Protein AF-A0A0S4W392-F1 (afdb_monomer_lite)

Sequence (112 aa):
MSLYFNLAHGTKLLSLSANYPWPYDIDVCFDPVPHPIVFSEGIGHGSAGCAVSAEEALESKWNEHFEATRAHWLIPYIERLAQGIPLPKDELIMRFEEMHGKSPTSYESRLS

pLDDT: mean 93.44, std 6.62, range [56.34, 98.12]

Foldseek 3Di:
DFKKWFLFKFFFQDPVPVGPTKIWTWIATQDPDQFGIKIWIGDDPPIDMDGHGLVVCPDPVNVVNCVRRVVVVCNVQSVCVVVVHGHPVVVSQVVSCVVPVDGTDMDDDPND

Organism: Ralstonia solanacearum (NCBI:txid305)

Structure (mmCIF, N/CA/C/O backbone):
data_AF-A0A0S4W392-F1
#
_entry.id   AF-A0A0S4W392-F1
#
loop_
_atom_site.group_PDB
_atom_site.id
_atom_site.type_symbol
_atom_site.label_atom_id
_atom_site.label_alt_id
_atom_site.label_comp_id
_atom_site.label_asym_id
_atom_site.label_entity_id
_atom_site.label_seq_id
_atom_site.pdbx_PDB_ins_code
_atom_site.Cartn_x
_atom_site.Cartn_y
_atom_site.Cartn_z
_atom_site.occupancy
_atom_site.B_iso_or_equiv
_atom_site.auth_seq_id
_atom_site.auth_comp_id
_atom_site.auth_asym_id
_atom_site.auth_atom_id
_atom_site.pdbx_PDB_model_num
ATOM 1 N N . MET A 1 1 ? 1.708 -11.645 15.892 1.00 78.62 1 MET A N 1
ATOM 2 C CA . MET A 1 1 ? 2.382 -11.245 14.641 1.00 78.62 1 MET A CA 1
ATOM 3 C C . MET A 1 1 ? 1.295 -10.744 13.729 1.00 78.62 1 MET A C 1
ATOM 5 O O . MET A 1 1 ? 0.209 -11.308 13.763 1.00 78.62 1 MET A O 1
ATOM 9 N N . SER A 1 2 ? 1.558 -9.658 13.023 1.00 89.38 2 SER A N 1
ATOM 10 C CA . SER A 1 2 ? 0.532 -8.945 12.263 1.00 89.38 2 SER A CA 1
ATOM 11 C C . SER A 1 2 ? 0.498 -9.498 10.845 1.00 89.38 2 SER A C 1
ATOM 13 O O . SER A 1 2 ? 1.555 -9.805 10.285 1.00 89.38 2 SER A O 1
ATOM 15 N N . LEU A 1 3 ? -0.701 -9.698 10.297 1.00 95.25 3 LEU A N 1
ATOM 16 C CA . LEU A 1 3 ? -0.885 -10.315 8.984 1.00 95.25 3 LEU A CA 1
ATOM 17 C C . LEU A 1 3 ? -1.003 -9.224 7.917 1.00 95.25 3 LEU A C 1
ATOM 19 O O . LEU A 1 3 ? -1.936 -8.419 7.953 1.00 95.25 3 LEU A O 1
ATOM 23 N N . TYR A 1 4 ? -0.066 -9.215 6.974 1.00 96.88 4 TYR A N 1
ATOM 24 C CA . TYR A 1 4 ? -0.047 -8.288 5.846 1.00 96.88 4 TYR A CA 1
ATOM 25 C C . TYR A 1 4 ? -0.539 -8.994 4.589 1.00 96.88 4 TYR A C 1
ATOM 27 O O . TYR A 1 4 ? -0.236 -10.168 4.371 1.00 96.88 4 TYR A O 1
ATOM 35 N N . PHE A 1 5 ? -1.309 -8.279 3.776 1.00 97.69 5 PHE A N 1
ATOM 36 C CA . PHE A 1 5 ? -1.846 -8.737 2.501 1.00 97.69 5 PHE A CA 1
ATOM 37 C C . PHE A 1 5 ? -1.241 -7.899 1.384 1.00 97.69 5 PHE A C 1
ATOM 39 O O . PHE A 1 5 ? -1.361 -6.678 1.422 1.00 97.69 5 PHE A O 1
ATOM 46 N N . ASN A 1 6 ? -0.645 -8.541 0.385 1.00 97.38 6 ASN A N 1
ATOM 47 C CA . ASN A 1 6 ? -0.150 -7.855 -0.803 1.00 97.38 6 ASN A CA 1
ATOM 48 C C . ASN A 1 6 ? -1.345 -7.401 -1.643 1.00 97.38 6 ASN A C 1
ATOM 50 O O . ASN A 1 6 ? -2.011 -8.224 -2.273 1.00 97.38 6 ASN A O 1
ATOM 54 N N . LEU A 1 7 ? -1.654 -6.105 -1.601 1.00 97.69 7 LEU A N 1
ATOM 55 C CA . LEU A 1 7 ? -2.790 -5.521 -2.318 1.00 97.69 7 LEU A CA 1
ATOM 56 C C . LEU A 1 7 ? -2.370 -4.779 -3.580 1.00 97.69 7 LEU A C 1
ATOM 58 O O . LEU A 1 7 ? -3.226 -4.301 -4.325 1.00 97.69 7 LEU A O 1
ATOM 62 N N . ALA A 1 8 ? -1.072 -4.689 -3.846 1.00 96.69 8 ALA A N 1
ATOM 63 C CA . ALA A 1 8 ? -0.598 -4.222 -5.125 1.00 96.69 8 ALA A CA 1
ATOM 64 C C . ALA A 1 8 ? 0.782 -4.777 -5.442 1.00 96.69 8 ALA A C 1
ATOM 66 O O . ALA A 1 8 ? 1.679 -4.725 -4.609 1.00 96.69 8 ALA A O 1
ATOM 67 N N . HIS A 1 9 ? 0.937 -5.222 -6.684 1.00 95.88 9 HIS A N 1
ATOM 68 C CA . HIS A 1 9 ? 2.199 -5.662 -7.249 1.00 95.88 9 HIS A CA 1
ATOM 69 C C . HIS A 1 9 ? 2.347 -5.063 -8.644 1.00 95.88 9 HIS A C 1
ATOM 71 O O . HIS A 1 9 ? 1.407 -5.079 -9.447 1.00 95.88 9 HIS A O 1
ATOM 77 N N . GLY A 1 10 ? 3.535 -4.567 -8.958 1.00 94.38 10 GLY A N 1
ATOM 78 C CA . GLY A 1 10 ? 3.848 -4.036 -10.274 1.00 94.38 10 GLY A CA 1
ATOM 79 C C . GLY A 1 10 ? 5.340 -3.958 -10.518 1.00 94.38 10 GLY A C 1
ATOM 80 O O . GLY A 1 10 ? 6.150 -4.284 -9.659 1.00 94.38 10 GLY A O 1
ATOM 81 N N . THR A 1 11 ? 5.710 -3.534 -11.720 1.00 94.19 11 THR A N 1
ATOM 82 C CA . THR A 1 11 ? 7.116 -3.401 -12.100 1.00 94.19 11 THR A CA 1
ATOM 83 C C . THR A 1 11 ? 7.356 -2.089 -12.818 1.00 94.19 11 THR A C 1
ATOM 85 O O . THR A 1 11 ? 6.582 -1.724 -13.708 1.00 94.19 11 THR A O 1
ATOM 88 N N . LYS A 1 12 ? 8.479 -1.437 -12.519 1.00 93.19 12 LYS A N 1
ATOM 89 C CA . LYS A 1 12 ? 8.982 -0.281 -13.263 1.00 93.19 12 LYS A CA 1
ATOM 90 C C . LYS A 1 12 ? 10.269 -0.654 -13.991 1.00 93.19 12 LYS A C 1
ATOM 92 O O . LYS A 1 12 ? 11.149 -1.297 -13.429 1.00 93.19 12 LYS A O 1
ATOM 97 N N . LEU A 1 13 ? 10.391 -0.251 -15.254 1.00 91.12 13 LEU A N 1
ATOM 98 C CA . LEU A 1 13 ? 11.600 -0.507 -16.036 1.00 91.12 13 LEU A CA 1
ATOM 99 C C . LEU A 1 13 ? 12.720 0.442 -15.596 1.00 91.12 13 LEU A C 1
ATOM 101 O O . LEU A 1 13 ? 12.569 1.663 -15.665 1.00 91.12 13 LEU A O 1
ATOM 105 N N . LEU A 1 14 ? 13.862 -0.114 -15.193 1.00 86.06 14 LEU A N 1
ATOM 106 C CA . LEU A 1 14 ? 15.046 0.671 -14.853 1.00 86.06 14 LEU A CA 1
ATOM 107 C C . LEU A 1 14 ? 15.864 0.962 -16.109 1.00 86.06 14 LEU A C 1
ATOM 109 O O . LEU A 1 14 ? 16.568 0.093 -16.630 1.00 86.06 14 LEU A O 1
ATOM 113 N N . SER A 1 15 ? 15.813 2.208 -16.575 1.00 82.94 15 SER A N 1
ATOM 114 C CA . SER A 1 15 ? 16.526 2.664 -17.777 1.00 82.94 15 SER A CA 1
ATOM 115 C C . SER A 1 15 ? 18.040 2.425 -17.706 1.00 82.94 15 SER A C 1
ATOM 117 O O . SER A 1 15 ? 18.660 2.071 -18.706 1.00 82.94 15 SER A O 1
ATOM 119 N N . LEU A 1 16 ? 18.630 2.543 -16.513 1.00 84.25 16 LEU A N 1
ATOM 120 C CA . LEU A 1 16 ? 20.063 2.330 -16.274 1.00 84.25 16 LEU A CA 1
ATOM 121 C C . LEU A 1 16 ? 20.461 0.851 -16.138 1.00 84.25 16 LEU A C 1
ATOM 123 O O . LEU A 1 16 ? 21.647 0.547 -16.072 1.00 84.25 16 LEU A O 1
ATOM 127 N N . SER A 1 17 ? 19.492 -0.068 -16.107 1.00 83.56 17 SER A N 1
ATOM 128 C CA . SER A 1 17 ? 19.719 -1.515 -15.975 1.00 83.56 17 SER A C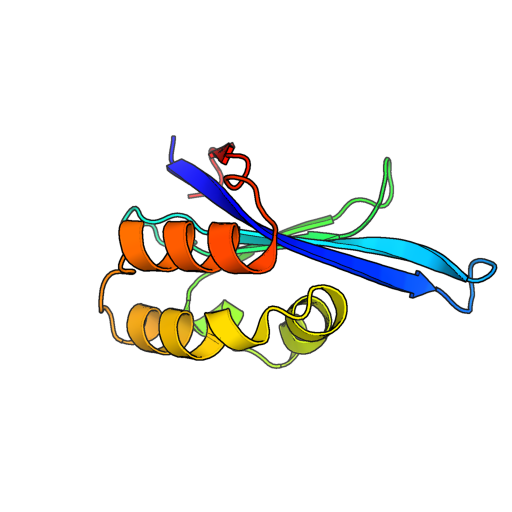A 1
ATOM 129 C C . SER A 1 17 ? 19.091 -2.279 -17.138 1.00 83.56 17 SER A C 1
ATOM 131 O O . SER A 1 17 ? 18.357 -3.238 -16.933 1.00 83.56 17 SER A O 1
ATOM 133 N N . ALA A 1 18 ? 19.337 -1.823 -18.371 1.00 87.62 18 ALA A N 1
ATOM 134 C CA . ALA A 1 18 ? 18.814 -2.442 -19.594 1.00 87.62 18 ALA A CA 1
ATOM 135 C C . ALA A 1 18 ? 17.284 -2.661 -19.579 1.00 87.62 18 ALA A C 1
ATOM 137 O O . ALA A 1 18 ? 16.790 -3.654 -20.108 1.00 87.62 18 ALA A O 1
ATOM 138 N N . ASN A 1 19 ? 16.534 -1.729 -18.975 1.00 87.69 19 ASN A N 1
ATOM 139 C CA . ASN A 1 19 ? 15.085 -1.826 -18.773 1.00 87.69 19 ASN A CA 1
ATOM 140 C C . ASN A 1 19 ? 14.662 -3.054 -17.955 1.00 87.69 19 ASN A C 1
ATOM 142 O O . ASN A 1 19 ? 13.616 -3.642 -18.215 1.00 87.69 19 ASN A O 1
ATOM 146 N N . TYR A 1 20 ? 15.461 -3.453 -16.966 1.00 88.56 20 TYR A N 1
ATOM 147 C CA . TYR A 1 20 ? 15.071 -4.520 -16.054 1.00 88.56 20 TYR A CA 1
ATOM 148 C C . TYR A 1 20 ? 13.748 -4.166 -15.339 1.00 88.56 20 TYR A C 1
ATOM 150 O O . TYR A 1 20 ? 13.632 -3.040 -14.843 1.00 88.56 20 TYR A O 1
ATOM 158 N N . PRO A 1 21 ? 12.756 -5.079 -15.283 1.00 92.38 21 PRO A N 1
ATOM 159 C CA . PRO A 1 21 ? 11.484 -4.844 -14.605 1.00 92.38 21 PRO A CA 1
ATOM 160 C C . PRO A 1 21 ? 11.667 -4.960 -13.088 1.00 92.38 21 PRO A C 1
ATOM 162 O O . PRO A 1 21 ? 11.586 -6.044 -12.515 1.00 92.38 21 PRO A O 1
ATOM 165 N N . TRP A 1 22 ? 11.944 -3.835 -12.437 1.00 93.69 22 TRP A N 1
ATOM 166 C CA . TRP A 1 22 ? 12.127 -3.768 -10.992 1.00 93.69 22 TRP A CA 1
ATOM 167 C C . TRP A 1 22 ? 10.778 -3.870 -10.285 1.00 93.69 22 TRP A C 1
ATOM 169 O O . TRP A 1 22 ? 9.896 -3.067 -10.607 1.00 93.69 22 TRP A O 1
ATOM 179 N N . PRO A 1 23 ? 10.578 -4.853 -9.392 1.00 95.50 23 PRO A N 1
ATOM 180 C CA . PRO A 1 23 ? 9.298 -5.057 -8.734 1.00 95.50 23 PRO A CA 1
ATOM 181 C C . PRO A 1 23 ? 9.070 -4.027 -7.632 1.00 95.50 23 PRO A C 1
ATOM 183 O O . PRO A 1 23 ? 10.016 -3.588 -6.980 1.00 95.50 23 PRO A O 1
ATOM 186 N N . TYR A 1 24 ? 7.800 -3.690 -7.451 1.00 96.75 24 TYR A N 1
ATOM 187 C CA . TYR A 1 24 ? 7.253 -2.853 -6.396 1.00 96.75 24 TYR A CA 1
ATOM 188 C C . TYR A 1 24 ? 6.030 -3.551 -5.820 1.00 96.75 24 TYR A C 1
ATOM 190 O O . TYR A 1 24 ? 5.212 -4.092 -6.573 1.00 96.75 24 TYR A O 1
ATOM 198 N N . ASP A 1 25 ? 5.883 -3.472 -4.508 1.00 96.88 25 ASP A N 1
ATOM 199 C CA . ASP A 1 25 ? 4.813 -4.101 -3.755 1.00 96.88 25 ASP A CA 1
ATOM 200 C C . ASP A 1 25 ? 4.267 -3.141 -2.691 1.00 96.88 25 ASP A C 1
ATOM 202 O O . ASP A 1 25 ? 5.004 -2.332 -2.113 1.00 96.88 25 ASP A O 1
ATOM 206 N N . ILE A 1 26 ? 2.956 -3.226 -2.459 1.00 97.75 26 ILE A N 1
ATOM 207 C CA . ILE A 1 26 ? 2.261 -2.532 -1.373 1.00 97.75 26 ILE A CA 1
ATOM 208 C C . ILE A 1 26 ? 1.444 -3.557 -0.597 1.00 97.75 26 ILE A C 1
ATOM 210 O O . ILE A 1 26 ? 0.477 -4.132 -1.115 1.00 97.75 26 ILE A O 1
ATOM 214 N N . ASP A 1 27 ? 1.817 -3.752 0.661 1.00 97.56 27 ASP A N 1
ATOM 215 C CA . ASP A 1 27 ? 1.163 -4.680 1.568 1.00 97.56 27 ASP A CA 1
ATOM 216 C C . ASP A 1 27 ? 0.421 -3.931 2.674 1.00 97.56 27 ASP A C 1
ATOM 218 O O . ASP A 1 27 ? 0.868 -2.900 3.177 1.00 97.56 27 ASP A O 1
ATOM 222 N N . VAL A 1 28 ? -0.736 -4.457 3.065 1.00 97.62 28 VAL A N 1
ATOM 223 C CA . VAL A 1 28 ? -1.646 -3.807 4.008 1.00 97.62 28 VAL A CA 1
ATOM 224 C C . VAL A 1 28 ? -2.003 -4.760 5.138 1.00 97.62 28 VAL A C 1
ATOM 226 O O . VAL A 1 28 ? -2.426 -5.895 4.908 1.00 97.62 28 VAL A O 1
ATOM 229 N N . CYS A 1 29 ? -1.860 -4.285 6.370 1.00 96.88 29 CYS A N 1
ATOM 230 C CA . CYS A 1 29 ? -2.386 -4.921 7.565 1.00 96.88 29 CYS A CA 1
ATOM 231 C C . CYS A 1 29 ? -3.729 -4.286 7.938 1.00 96.88 29 CYS A C 1
ATOM 233 O O . CYS A 1 29 ? -3.867 -3.066 7.992 1.00 96.88 29 CYS A O 1
ATOM 235 N N . PHE A 1 30 ? -4.726 -5.129 8.199 1.00 96.12 30 PHE A N 1
ATOM 236 C CA . PHE A 1 30 ? -6.071 -4.689 8.584 1.00 96.12 30 PHE A CA 1
ATOM 237 C C . PHE A 1 30 ? -6.257 -4.579 10.103 1.00 9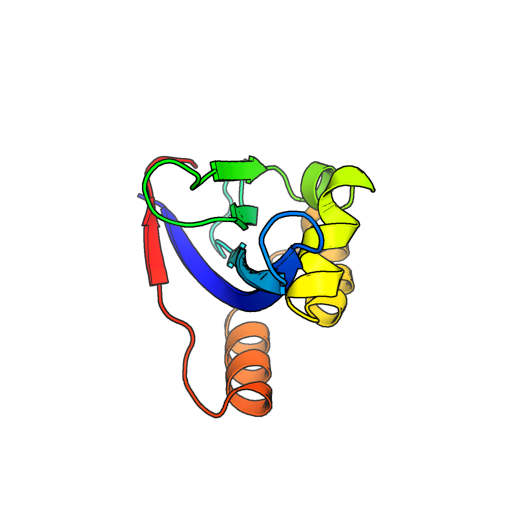6.12 30 PHE A C 1
ATOM 239 O O . PHE A 1 30 ? -7.287 -4.082 10.558 1.00 96.12 30 PHE A O 1
ATOM 246 N N . ASP A 1 31 ? -5.282 -5.052 10.881 1.00 93.88 31 ASP A N 1
ATOM 247 C CA . ASP A 1 31 ? -5.284 -4.941 12.336 1.00 93.88 31 ASP A CA 1
ATOM 248 C C . ASP A 1 31 ? -4.870 -3.518 12.764 1.00 93.88 31 ASP A C 1
ATOM 250 O O . ASP A 1 31 ? -4.136 -2.842 12.039 1.00 93.88 31 ASP A O 1
ATOM 254 N N . PRO A 1 32 ? -5.306 -3.036 13.944 1.00 91.69 32 PRO A N 1
ATOM 255 C CA . PRO A 1 32 ? -4.966 -1.702 14.437 1.00 91.69 32 PRO A CA 1
ATOM 256 C C . PRO A 1 32 ? -3.514 -1.648 14.946 1.00 91.69 32 PRO A C 1
ATOM 258 O O . PRO A 1 32 ? -3.260 -1.667 16.151 1.00 91.69 32 PRO A O 1
ATOM 261 N N . VAL A 1 33 ? -2.555 -1.607 14.019 1.00 93.94 33 VAL A N 1
ATOM 262 C CA . VAL A 1 33 ? -1.110 -1.543 14.289 1.00 93.94 33 VAL A CA 1
ATOM 263 C C . VAL A 1 33 ? -0.528 -0.166 13.940 1.00 93.94 33 VAL A C 1
ATOM 265 O O . VAL A 1 33 ? -1.083 0.513 13.077 1.00 93.94 33 VAL A O 1
ATOM 268 N N . PRO A 1 34 ? 0.595 0.254 14.558 1.00 93.31 34 PRO A N 1
ATOM 269 C CA . PRO A 1 34 ? 1.226 1.543 14.257 1.00 93.31 34 PRO A CA 1
ATOM 270 C C . PRO A 1 34 ? 1.693 1.692 12.802 1.00 93.31 34 PRO A C 1
ATOM 272 O O . PRO A 1 34 ? 1.617 2.787 12.251 1.00 93.31 34 PRO A O 1
ATOM 275 N N . HIS A 1 35 ? 2.137 0.595 12.176 1.00 96.12 35 HIS A N 1
ATOM 276 C CA . HIS A 1 35 ? 2.680 0.586 10.812 1.00 96.12 35 HIS A CA 1
ATOM 277 C C . HIS A 1 35 ? 1.868 -0.342 9.886 1.00 96.12 35 HIS A C 1
ATOM 279 O O . HIS A 1 35 ? 2.307 -1.456 9.573 1.00 96.12 35 HIS A O 1
ATOM 285 N N . PRO A 1 36 ? 0.641 0.043 9.492 1.00 96.75 36 PRO A N 1
ATOM 286 C CA . PRO A 1 36 ? -0.266 -0.841 8.767 1.00 96.75 36 PRO A CA 1
ATOM 287 C C . PRO A 1 36 ? 0.070 -0.978 7.279 1.00 96.75 36 PRO A C 1
ATOM 289 O O . PRO A 1 36 ? -0.443 -1.897 6.646 1.00 96.75 36 PRO A O 1
ATOM 292 N N . ILE A 1 37 ? 0.911 -0.108 6.712 1.00 97.81 37 ILE A N 1
ATOM 293 C CA . ILE A 1 37 ? 1.272 -0.129 5.290 1.00 97.81 37 ILE A CA 1
ATOM 294 C C . ILE A 1 37 ? 2.741 -0.514 5.150 1.00 97.81 37 ILE A C 1
ATOM 296 O O . ILE A 1 37 ? 3.597 0.031 5.844 1.00 97.81 37 ILE A O 1
ATOM 300 N N . VAL A 1 38 ? 3.042 -1.442 4.248 1.00 97.38 38 VAL A N 1
ATOM 301 C CA . VAL A 1 38 ? 4.409 -1.803 3.871 1.00 97.38 38 VAL A CA 1
ATOM 302 C C . VAL A 1 38 ? 4.607 -1.491 2.402 1.00 97.38 38 VAL A C 1
ATOM 304 O O . VAL A 1 38 ? 3.811 -1.889 1.558 1.00 97.38 38 VAL A O 1
ATOM 307 N N . PHE A 1 39 ? 5.697 -0.797 2.114 1.00 97.25 39 PHE A N 1
ATOM 308 C CA . PHE A 1 39 ? 6.215 -0.617 0.770 1.00 97.25 39 PHE A CA 1
ATOM 309 C C . PHE A 1 39 ? 7.449 -1.490 0.616 1.00 97.25 39 PHE A C 1
ATOM 311 O O . PHE A 1 39 ? 8.317 -1.484 1.495 1.00 97.25 39 PHE A O 1
ATOM 318 N N . SER A 1 40 ? 7.548 -2.232 -0.480 1.00 95.06 40 SER A N 1
ATOM 319 C CA . SER A 1 40 ? 8.780 -2.938 -0.813 1.00 95.06 40 SER A CA 1
ATOM 320 C C . SER A 1 40 ? 9.098 -2.876 -2.298 1.00 95.06 40 SER A C 1
ATOM 322 O O . SER A 1 40 ? 8.220 -2.695 -3.140 1.00 95.06 40 SER A O 1
ATOM 324 N N . GLU A 1 41 ? 10.384 -2.982 -2.609 1.00 93.88 41 GLU A N 1
ATOM 325 C CA . GLU A 1 41 ? 10.896 -2.956 -3.969 1.00 93.88 41 GLU A CA 1
ATOM 326 C C . GLU A 1 41 ? 12.117 -3.865 -4.122 1.00 93.88 41 GLU A C 1
ATOM 328 O O . GLU A 1 41 ?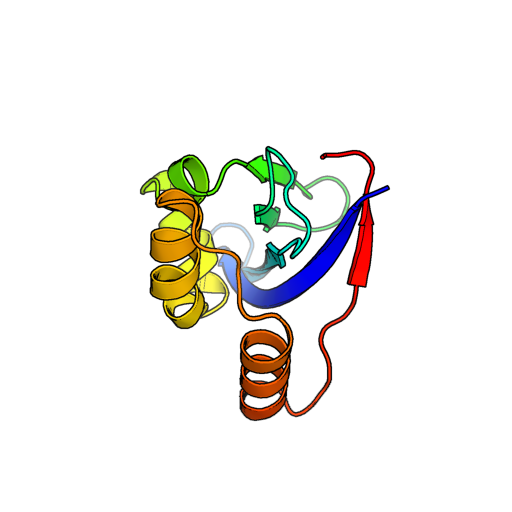 12.847 -4.146 -3.168 1.00 93.88 41 GLU A O 1
ATOM 333 N N . GLY A 1 42 ? 12.366 -4.295 -5.355 1.00 90.56 42 GLY A N 1
ATOM 334 C CA . GLY A 1 42 ? 13.617 -4.927 -5.753 1.00 90.56 42 GLY A CA 1
ATOM 335 C C . GLY A 1 42 ? 13.719 -6.438 -5.604 1.00 90.56 42 GLY A C 1
ATOM 336 O O . GLY A 1 42 ? 12.786 -7.148 -5.244 1.00 90.56 42 GLY A O 1
ATOM 337 N N . ILE A 1 43 ? 14.895 -6.946 -5.976 1.00 84.12 43 ILE A N 1
ATOM 338 C CA . ILE A 1 43 ? 15.181 -8.380 -6.100 1.00 84.12 43 ILE A CA 1
ATOM 339 C C . ILE A 1 43 ? 16.489 -8.759 -5.404 1.00 84.12 43 ILE A C 1
ATOM 341 O O . ILE A 1 43 ? 17.501 -8.063 -5.511 1.00 84.12 43 ILE A O 1
ATOM 345 N N . GLY A 1 44 ? 16.497 -9.915 -4.734 1.00 85.81 44 GLY A N 1
ATOM 346 C CA . GLY A 1 44 ? 17.690 -10.457 -4.078 1.00 85.81 44 GLY A CA 1
ATOM 347 C C . GLY A 1 44 ? 18.339 -9.447 -3.126 1.00 85.81 44 GLY A C 1
ATOM 348 O O . GLY A 1 44 ? 17.671 -8.867 -2.279 1.00 85.81 44 GLY A O 1
ATOM 349 N N . HIS A 1 45 ? 19.642 -9.205 -3.293 1.00 78.25 45 HIS A N 1
ATOM 350 C CA . HIS A 1 45 ? 20.400 -8.250 -2.472 1.00 78.25 45 HIS A CA 1
ATOM 351 C C . HIS A 1 45 ? 20.005 -6.779 -2.680 1.00 78.25 45 HIS A C 1
ATOM 353 O O . HIS A 1 45 ? 20.422 -5.933 -1.897 1.00 78.25 45 HIS A O 1
ATOM 359 N N . GLY A 1 46 ? 19.245 -6.468 -3.734 1.00 74.50 46 GLY A N 1
ATOM 360 C CA . GLY A 1 46 ? 18.710 -5.132 -3.978 1.00 74.50 46 GLY A CA 1
ATOM 361 C C . GLY A 1 46 ? 17.303 -4.930 -3.422 1.00 74.50 46 GLY A C 1
ATOM 362 O O . GLY A 1 46 ? 16.708 -3.899 -3.704 1.00 74.50 46 GLY A O 1
ATOM 363 N N . SER A 1 47 ? 16.751 -5.906 -2.693 1.00 80.50 47 SER A N 1
ATOM 364 C CA . SER A 1 47 ? 15.428 -5.762 -2.093 1.00 80.50 47 SER A CA 1
ATOM 365 C C . SER A 1 47 ? 15.468 -4.818 -0.891 1.00 80.50 47 SER A C 1
ATOM 367 O O . SER A 1 47 ? 16.329 -4.948 -0.017 1.00 80.50 47 SER A O 1
ATOM 369 N N . ALA A 1 48 ? 14.524 -3.885 -0.849 1.00 87.94 48 ALA A N 1
ATOM 370 C CA . ALA A 1 48 ? 14.288 -2.981 0.264 1.00 87.94 48 ALA A CA 1
ATOM 371 C C . ALA A 1 48 ? 12.804 -3.012 0.645 1.00 87.94 48 ALA A C 1
ATOM 373 O O . ALA A 1 48 ? 11.938 -3.184 -0.208 1.00 87.94 48 ALA A O 1
ATOM 374 N N . GLY A 1 49 ? 12.508 -2.845 1.932 1.00 90.56 49 GLY A N 1
ATOM 375 C CA . GLY A 1 49 ? 11.140 -2.793 2.431 1.00 90.56 49 GLY A CA 1
ATOM 376 C C . GLY A 1 49 ? 11.030 -1.924 3.676 1.00 90.56 49 GLY A C 1
ATOM 377 O O . GLY A 1 49 ? 11.953 -1.884 4.493 1.00 90.56 49 GLY A O 1
ATOM 378 N N . CYS A 1 50 ? 9.911 -1.221 3.814 1.00 93.62 50 CYS A N 1
ATOM 379 C CA . CYS A 1 50 ? 9.651 -0.297 4.909 1.00 93.62 50 CYS A CA 1
ATOM 380 C C . CYS A 1 50 ? 8.184 -0.380 5.338 1.00 93.62 50 CYS A C 1
ATOM 382 O O . CYS A 1 50 ? 7.290 -0.234 4.508 1.00 93.62 50 CYS A O 1
ATOM 384 N N . ALA A 1 51 ? 7.952 -0.616 6.632 1.00 95.81 51 ALA A N 1
ATOM 385 C CA . ALA A 1 51 ? 6.638 -0.493 7.251 1.00 95.81 51 ALA A CA 1
ATOM 386 C C . ALA A 1 51 ? 6.467 0.938 7.769 1.00 95.81 51 ALA A C 1
ATOM 388 O O . ALA A 1 51 ? 7.371 1.458 8.423 1.00 95.81 51 ALA A O 1
ATOM 389 N N . VAL A 1 52 ? 5.327 1.557 7.479 1.00 96.81 52 VAL A N 1
ATOM 390 C CA . VAL A 1 52 ? 5.051 2.966 7.772 1.00 96.81 52 VAL A CA 1
ATOM 391 C C . VAL A 1 52 ? 3.635 3.171 8.296 1.00 96.81 52 VAL A C 1
ATOM 393 O O . VAL A 1 52 ? 2.751 2.326 8.096 1.00 96.81 52 VAL A O 1
ATOM 396 N N . SER A 1 53 ? 3.418 4.301 8.970 1.00 97.50 53 SER A N 1
ATOM 397 C CA . SER A 1 53 ? 2.085 4.731 9.391 1.00 97.50 53 SER A CA 1
ATOM 398 C C . SER A 1 53 ? 1.192 5.071 8.187 1.00 97.50 53 SER A C 1
ATOM 400 O O . SER A 1 53 ? 1.655 5.216 7.052 1.00 97.50 53 SER A O 1
ATOM 402 N N . ALA A 1 54 ? -0.114 5.219 8.423 1.00 97.44 54 ALA A N 1
ATOM 403 C CA . ALA A 1 54 ? -1.046 5.629 7.372 1.00 97.44 54 ALA A CA 1
ATOM 404 C C . ALA A 1 54 ? -0.772 7.062 6.876 1.00 97.44 54 ALA A C 1
ATOM 406 O O . ALA A 1 54 ? -0.900 7.328 5.685 1.00 97.44 54 ALA A O 1
ATOM 407 N N . GLU A 1 55 ? -0.361 7.975 7.761 1.00 97.75 55 GLU A N 1
ATOM 408 C CA . GLU A 1 55 ? 0.035 9.339 7.393 1.00 97.75 55 GLU A CA 1
ATOM 409 C C . GLU A 1 55 ? 1.316 9.338 6.557 1.00 97.75 55 GLU A C 1
ATOM 411 O O . GLU A 1 55 ? 1.375 9.976 5.507 1.00 97.75 55 GLU A O 1
ATOM 416 N N . GLU A 1 56 ? 2.325 8.585 6.999 1.00 97.81 56 GLU A N 1
ATOM 417 C CA . GLU A 1 56 ? 3.597 8.465 6.291 1.00 97.81 56 GLU A CA 1
ATOM 418 C C . GLU A 1 56 ? 3.412 7.864 4.898 1.00 97.81 56 GLU A C 1
ATOM 420 O O . GLU A 1 5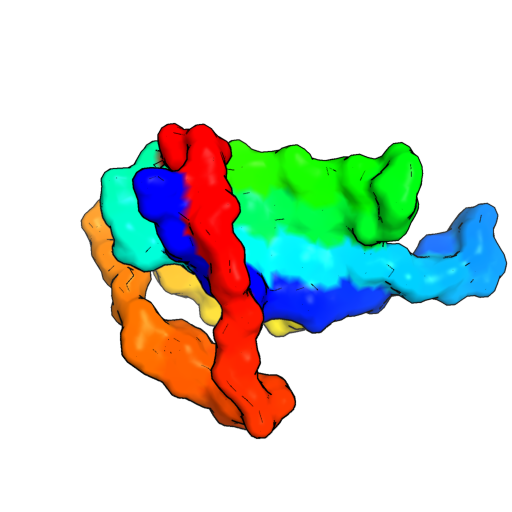6 ? 4.090 8.289 3.967 1.00 97.81 56 GLU A O 1
ATOM 425 N N . ALA A 1 57 ? 2.493 6.906 4.732 1.00 97.56 57 ALA A N 1
ATOM 426 C CA . ALA A 1 57 ? 2.183 6.284 3.444 1.00 97.56 57 ALA A CA 1
ATOM 427 C C . ALA A 1 57 ? 1.622 7.265 2.399 1.00 97.56 57 ALA A C 1
ATOM 429 O O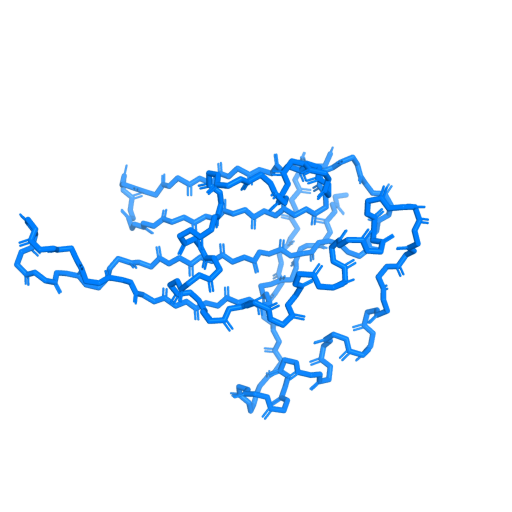 . ALA A 1 57 ? 1.688 6.979 1.205 1.00 97.56 57 ALA A O 1
ATOM 430 N N . LEU A 1 58 ? 1.091 8.414 2.828 1.00 97.81 58 LEU A N 1
ATOM 431 C CA . LEU A 1 58 ? 0.567 9.470 1.953 1.00 97.81 58 LEU A CA 1
ATOM 432 C C . LEU A 1 58 ? 1.624 10.528 1.597 1.00 97.81 58 LEU A C 1
ATOM 434 O O . LEU A 1 58 ? 1.346 11.453 0.831 1.00 97.81 58 LEU A O 1
ATOM 438 N N . GLU A 1 59 ? 2.841 10.420 2.137 1.00 98.00 59 GLU A N 1
ATOM 439 C CA . GLU A 1 59 ? 3.940 11.304 1.764 1.00 98.00 59 GLU A CA 1
ATOM 440 C C . GLU A 1 59 ? 4.365 11.086 0.307 1.00 98.00 59 GLU A C 1
ATOM 442 O O . GLU A 1 59 ? 4.441 9.963 -0.193 1.00 98.00 59 GLU A O 1
ATOM 447 N N . SER A 1 60 ? 4.756 12.173 -0.365 1.00 95.94 60 SER A N 1
ATOM 448 C CA . SER A 1 60 ? 5.118 12.163 -1.789 1.00 95.94 60 SER A CA 1
ATOM 449 C C . SER A 1 60 ? 6.263 11.213 -2.150 1.00 95.94 60 SER A C 1
ATOM 451 O O . SER A 1 60 ? 6.373 10.809 -3.308 1.00 95.94 60 SER A O 1
ATOM 453 N N . LYS A 1 61 ? 7.096 10.822 -1.175 1.00 95.56 61 LYS A N 1
ATOM 454 C CA . LYS A 1 61 ? 8.175 9.839 -1.356 1.00 95.56 61 LYS A CA 1
ATOM 455 C C . LYS A 1 61 ? 7.662 8.455 -1.780 1.00 95.56 61 LYS A C 1
ATOM 457 O O . LYS A 1 61 ? 8.410 7.714 -2.407 1.00 95.56 61 LYS A O 1
ATOM 462 N N . TRP A 1 62 ? 6.399 8.124 -1.494 1.00 96.31 62 TRP A N 1
ATOM 463 C CA . TRP A 1 62 ? 5.794 6.830 -1.836 1.00 96.31 62 TRP A CA 1
ATOM 464 C C . TRP A 1 62 ? 5.010 6.826 -3.149 1.00 96.31 62 TRP A C 1
ATOM 466 O O . TRP A 1 62 ? 4.593 5.760 -3.603 1.00 96.31 62 TRP A O 1
ATOM 476 N N . ASN A 1 63 ? 4.844 7.979 -3.806 1.00 95.25 63 ASN A N 1
ATOM 477 C CA . ASN A 1 63 ? 4.072 8.085 -5.052 1.00 95.25 63 ASN A CA 1
ATOM 478 C C . ASN A 1 63 ? 4.553 7.109 -6.134 1.00 95.25 63 ASN A C 1
ATOM 480 O O . ASN A 1 63 ? 3.739 6.518 -6.838 1.00 95.25 63 ASN A O 1
ATOM 484 N N . GLU A 1 64 ? 5.865 6.877 -6.223 1.00 94.69 64 GLU A N 1
ATOM 485 C CA . GLU A 1 64 ? 6.439 5.935 -7.186 1.00 94.69 64 GLU A CA 1
ATOM 486 C C . GLU A 1 64 ? 5.916 4.505 -7.000 1.00 94.69 64 GLU A C 1
ATOM 488 O O . GLU A 1 64 ? 5.649 3.826 -7.990 1.00 94.69 64 GLU A O 1
ATOM 493 N N . HIS A 1 65 ? 5.698 4.061 -5.759 1.00 96.88 65 HIS A N 1
ATOM 494 C CA . HIS A 1 65 ? 5.148 2.732 -5.496 1.00 96.88 65 HIS A CA 1
ATOM 495 C C . HIS A 1 65 ? 3.699 2.648 -5.987 1.00 96.88 65 HIS A C 1
ATOM 497 O O . HIS A 1 65 ? 3.338 1.691 -6.673 1.00 96.88 65 HIS A O 1
ATOM 503 N N . PHE A 1 66 ? 2.871 3.666 -5.722 1.00 97.38 66 PHE A N 1
ATOM 504 C CA . PHE A 1 66 ? 1.489 3.712 -6.219 1.00 97.38 66 PHE A CA 1
ATOM 505 C C . PHE A 1 66 ? 1.413 3.783 -7.750 1.00 97.38 66 PHE A C 1
ATOM 507 O O . PHE A 1 66 ? 0.528 3.173 -8.355 1.00 97.38 66 PHE A O 1
ATOM 514 N N . GLU A 1 67 ? 2.339 4.493 -8.395 1.00 96.50 67 GLU A N 1
ATOM 515 C CA . GLU A 1 67 ? 2.455 4.545 -9.854 1.00 96.50 67 GLU A CA 1
ATOM 516 C C . GLU A 1 67 ? 2.879 3.200 -10.446 1.00 96.50 67 GLU A C 1
ATOM 518 O O . GLU A 1 67 ? 2.185 2.672 -11.321 1.00 96.50 67 GLU A O 1
ATOM 523 N N . ALA A 1 68 ? 3.974 2.617 -9.950 1.00 95.75 68 ALA A N 1
ATOM 524 C CA . ALA A 1 68 ? 4.532 1.365 -10.458 1.00 95.75 68 ALA A CA 1
ATOM 525 C C . ALA A 1 68 ? 3.558 0.186 -10.307 1.00 95.75 68 ALA A C 1
ATOM 527 O O . ALA A 1 68 ? 3.477 -0.673 -11.187 1.00 95.75 68 ALA A O 1
ATOM 528 N N . THR A 1 69 ? 2.781 0.178 -9.223 1.00 96.12 69 THR A N 1
ATOM 529 C CA . THR A 1 69 ? 1.786 -0.862 -8.915 1.00 96.12 69 THR A CA 1
ATOM 530 C C . THR A 1 69 ? 0.372 -0.534 -9.398 1.00 96.12 69 THR A C 1
ATOM 532 O O . THR A 1 69 ? -0.524 -1.371 -9.300 1.00 96.12 69 THR A O 1
ATOM 535 N N . ARG A 1 70 ? 0.147 0.674 -9.941 1.00 95.19 70 ARG A N 1
ATOM 536 C CA . ARG A 1 70 ? -1.182 1.208 -10.308 1.00 95.19 70 ARG A CA 1
ATOM 537 C C . ARG A 1 70 ? -2.186 1.199 -9.143 1.00 95.19 70 ARG A C 1
ATOM 539 O O . ARG A 1 70 ? -3.396 1.119 -9.350 1.00 95.19 70 ARG A O 1
ATOM 546 N N . ALA A 1 71 ? -1.696 1.338 -7.917 1.00 96.44 71 ALA A N 1
ATOM 547 C CA . ALA A 1 71 ? -2.469 1.178 -6.689 1.00 96.44 71 ALA A CA 1
ATOM 548 C C . ALA A 1 71 ? -3.075 2.470 -6.134 1.00 96.44 71 ALA A C 1
ATOM 550 O O . ALA A 1 71 ? -3.434 2.536 -4.963 1.00 96.44 71 ALA A O 1
ATOM 551 N N . HIS A 1 72 ? -3.238 3.504 -6.959 1.00 96.75 72 HIS A N 1
ATOM 552 C CA . HIS A 1 72 ? -3.870 4.762 -6.542 1.00 96.75 72 HIS A CA 1
ATOM 553 C C . HIS A 1 72 ? -5.283 4.567 -5.967 1.00 96.75 72 HIS A C 1
ATOM 555 O O . HIS A 1 72 ? -5.770 5.401 -5.212 1.00 96.75 72 HIS A O 1
ATOM 561 N N . TRP A 1 73 ? -5.937 3.447 -6.285 1.00 95.94 73 TRP A N 1
ATOM 562 C CA . TRP A 1 73 ? -7.220 3.065 -5.703 1.00 95.94 73 TRP A CA 1
ATOM 563 C C . TRP A 1 73 ? -7.157 2.815 -4.186 1.00 95.94 73 TRP A C 1
ATOM 565 O O . TRP A 1 73 ? -8.197 2.904 -3.540 1.00 95.94 73 TRP A O 1
ATOM 575 N N . LEU A 1 74 ? -5.977 2.532 -3.615 1.00 97.31 74 LEU A N 1
ATOM 576 C CA . LEU A 1 74 ? -5.769 2.379 -2.171 1.00 97.31 74 LEU A CA 1
ATOM 577 C C . LEU A 1 74 ? -5.749 3.723 -1.433 1.00 97.31 74 LEU A C 1
ATOM 579 O O . LEU A 1 74 ? -6.107 3.762 -0.258 1.00 97.31 74 LEU A O 1
ATOM 583 N N . ILE A 1 75 ? -5.374 4.819 -2.103 1.00 97.69 75 ILE A N 1
ATOM 584 C CA . ILE A 1 75 ? -5.153 6.132 -1.471 1.00 97.69 75 ILE A CA 1
ATOM 585 C C . ILE A 1 75 ? -6.368 6.596 -0.649 1.00 97.69 75 ILE A C 1
ATOM 587 O O . ILE A 1 75 ? -6.179 6.881 0.533 1.00 97.69 75 ILE A O 1
ATOM 591 N N . PRO A 1 76 ? -7.617 6.573 -1.163 1.00 97.69 76 PRO A N 1
ATOM 592 C CA . PRO A 1 76 ? -8.777 6.996 -0.374 1.00 97.69 76 PRO A CA 1
ATOM 593 C C . PRO A 1 76 ? -9.005 6.155 0.891 1.00 97.69 76 PRO A C 1
ATOM 595 O O . PRO A 1 76 ? -9.580 6.631 1.869 1.00 97.69 76 PRO A O 1
ATOM 598 N N . TYR A 1 77 ? -8.577 4.890 0.892 1.00 97.81 77 TYR A N 1
ATOM 599 C CA . TYR A 1 77 ? -8.677 4.024 2.064 1.00 97.81 77 TYR A CA 1
ATOM 600 C C . TYR A 1 77 ? -7.579 4.336 3.086 1.00 97.81 77 TYR A C 1
ATOM 602 O O . TYR A 1 77 ? -7.860 4.366 4.282 1.00 97.81 77 TYR A O 1
ATOM 610 N N . ILE A 1 78 ? -6.360 4.631 2.624 1.00 97.75 78 ILE A N 1
ATOM 611 C CA . ILE A 1 78 ? -5.244 5.053 3.482 1.00 97.75 78 ILE A CA 1
ATOM 612 C C . ILE A 1 78 ? -5.544 6.419 4.121 1.00 97.75 78 ILE A C 1
ATOM 614 O O . ILE A 1 78 ? -5.328 6.589 5.316 1.00 97.75 78 ILE A O 1
ATOM 618 N N . GLU A 1 79 ? -6.138 7.360 3.381 1.00 98.12 79 GLU A N 1
ATOM 619 C CA . GLU A 1 79 ? -6.604 8.650 3.920 1.00 98.12 79 GLU A CA 1
ATOM 620 C C . GLU A 1 79 ? -7.621 8.474 5.052 1.00 98.12 79 GLU A C 1
ATOM 622 O O . GLU A 1 79 ? -7.538 9.139 6.085 1.00 98.12 79 GLU A O 1
ATOM 627 N N . ARG A 1 80 ? -8.577 7.553 4.885 1.00 97.00 80 ARG A N 1
ATOM 628 C CA . ARG A 1 80 ? -9.545 7.210 5.937 1.00 97.00 80 ARG A CA 1
ATOM 629 C C . ARG A 1 80 ? -8.854 6.570 7.140 1.00 97.00 80 ARG A C 1
ATOM 631 O O . ARG A 1 80 ? -9.182 6.914 8.275 1.00 97.00 80 ARG A O 1
ATOM 638 N N . LEU A 1 81 ? -7.882 5.692 6.905 1.00 97.31 81 LEU A N 1
ATOM 639 C CA . LEU A 1 81 ? -7.103 5.063 7.968 1.00 97.31 81 LEU A CA 1
ATOM 640 C C . LEU A 1 81 ? -6.293 6.081 8.777 1.00 97.31 81 LEU A C 1
ATOM 642 O O . LEU A 1 81 ? -6.307 6.013 10.002 1.00 97.31 81 LEU A O 1
ATOM 646 N N . ALA A 1 82 ? -5.682 7.070 8.120 1.00 96.88 82 ALA A N 1
ATOM 647 C CA . ALA A 1 82 ? -4.990 8.188 8.770 1.00 96.88 82 ALA A CA 1
ATOM 648 C C . ALA A 1 82 ? -5.927 9.055 9.637 1.00 96.88 82 ALA A C 1
ATOM 650 O O . ALA A 1 82 ? -5.500 9.718 10.575 1.00 96.88 82 ALA A O 1
ATOM 651 N N . GLN A 1 83 ? -7.234 9.027 9.368 1.00 96.75 83 GLN A N 1
ATOM 652 C CA . GLN A 1 83 ? -8.255 9.665 10.210 1.00 96.75 83 GLN A CA 1
ATOM 653 C C . GLN A 1 83 ? -8.748 8.753 11.348 1.00 96.75 83 GLN A C 1
ATOM 655 O O . GLN A 1 83 ? -9.685 9.107 12.064 1.00 96.75 83 GLN A O 1
ATOM 660 N N . GLY A 1 84 ? -8.153 7.569 11.515 1.00 95.25 84 GLY A N 1
ATOM 661 C CA . GLY A 1 84 ? -8.542 6.570 12.510 1.00 95.25 84 GLY A CA 1
ATOM 662 C C . GLY A 1 84 ? -9.742 5.710 12.107 1.00 95.25 84 GLY A C 1
ATOM 663 O O . GLY A 1 84 ? -10.305 5.020 12.958 1.00 95.25 84 GLY A O 1
ATOM 664 N N . ILE A 1 85 ? -10.162 5.737 10.837 1.00 96.75 85 ILE A N 1
ATOM 665 C CA . ILE A 1 85 ? -11.260 4.902 10.333 1.00 96.75 85 ILE A CA 1
ATOM 666 C C . ILE A 1 85 ? -10.684 3.548 9.885 1.00 96.75 85 ILE A C 1
ATOM 668 O O . ILE A 1 85 ? -9.873 3.523 8.961 1.00 96.75 85 ILE A O 1
ATOM 672 N N . PRO A 1 86 ? -11.113 2.414 10.468 1.00 95.12 86 PRO A N 1
ATOM 673 C CA . PRO A 1 86 ? -10.602 1.100 10.084 1.00 95.12 86 PRO A CA 1
ATOM 674 C C . PRO A 1 86 ? -10.828 0.771 8.603 1.00 95.12 86 PRO A C 1
ATOM 676 O O . PRO A 1 86 ? -11.853 1.133 8.014 1.00 95.12 86 PRO A O 1
ATOM 679 N N . LEU A 1 87 ? -9.886 0.030 8.017 1.00 95.75 87 LEU A N 1
ATOM 680 C CA . LEU A 1 87 ? -9.973 -0.429 6.633 1.00 95.75 87 LEU A CA 1
ATOM 681 C C . LEU A 1 87 ? -11.065 -1.503 6.467 1.00 95.75 87 LEU A C 1
ATOM 683 O O . LEU A 1 87 ? -11.074 -2.484 7.217 1.00 95.75 87 LEU A O 1
ATOM 687 N N . PRO A 1 88 ? -11.956 -1.387 5.464 1.00 96.38 88 PRO A N 1
ATOM 688 C CA . PRO A 1 88 ? -12.967 -2.403 5.191 1.00 96.38 88 PRO A CA 1
ATOM 689 C C . PRO A 1 88 ? -12.334 -3.605 4.475 1.00 96.38 88 PRO A C 1
ATOM 691 O O . PRO A 1 88 ? -12.311 -3.671 3.249 1.00 96.38 88 PRO A O 1
ATOM 694 N N . LYS A 1 89 ? -11.800 -4.560 5.249 1.00 96.62 89 LYS A N 1
ATOM 695 C CA . LYS A 1 89 ? -11.048 -5.717 4.731 1.00 96.62 89 LYS A CA 1
ATOM 696 C C . LYS A 1 89 ? -11.739 -6.422 3.566 1.00 96.62 89 LYS A C 1
ATOM 698 O O . LYS A 1 89 ? -11.148 -6.522 2.498 1.00 96.62 89 LYS A O 1
ATOM 703 N N . ASP A 1 90 ? -12.976 -6.871 3.753 1.00 96.94 90 ASP A N 1
ATOM 704 C CA . ASP A 1 90 ? -13.685 -7.660 2.739 1.00 96.94 90 ASP A CA 1
ATOM 705 C C . ASP A 1 90 ? -13.871 -6.879 1.428 1.00 96.94 90 ASP A C 1
ATOM 707 O O . ASP A 1 90 ? -13.732 -7.442 0.345 1.00 96.94 90 ASP A O 1
ATOM 711 N N . GLU A 1 91 ? -14.093 -5.564 1.517 1.00 96.94 91 GLU A N 1
ATOM 712 C CA . GLU A 1 91 ? -14.201 -4.678 0.355 1.00 96.94 91 GLU A CA 1
ATOM 713 C C . GLU A 1 91 ? -12.869 -4.569 -0.402 1.00 96.94 91 GLU A C 1
ATOM 715 O O . GLU A 1 91 ? -12.849 -4.701 -1.626 1.00 96.94 91 GLU A O 1
ATOM 720 N N . LEU A 1 92 ? -11.749 -4.359 0.303 1.00 97.31 92 LEU A N 1
ATOM 721 C CA . LEU A 1 92 ? -10.429 -4.246 -0.331 1.00 97.31 92 LEU A CA 1
ATOM 722 C C . LEU A 1 92 ? -9.992 -5.568 -0.974 1.00 97.31 92 LEU A C 1
ATOM 724 O O . LEU A 1 92 ? -9.426 -5.548 -2.068 1.00 97.31 92 LEU A O 1
ATOM 728 N N . ILE A 1 93 ? -10.267 -6.703 -0.322 1.00 97.44 93 ILE A N 1
ATOM 729 C CA . ILE A 1 93 ? -9.966 -8.034 -0.867 1.00 97.44 93 ILE A CA 1
ATOM 730 C C . ILE A 1 93 ? -10.799 -8.296 -2.124 1.00 97.44 93 ILE A C 1
ATOM 732 O O . ILE A 1 93 ? -10.236 -8.656 -3.154 1.00 97.44 93 ILE A O 1
ATOM 736 N N . MET A 1 94 ? -12.111 -8.050 -2.072 1.00 96.81 94 MET A N 1
ATOM 737 C CA . M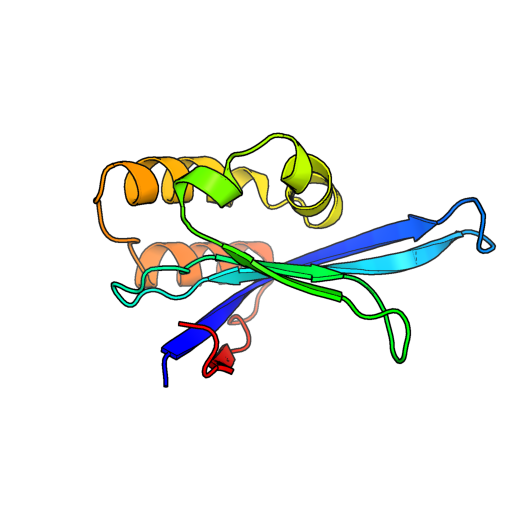ET A 1 94 ? -12.999 -8.214 -3.227 1.00 96.81 94 MET A CA 1
ATOM 738 C C . MET A 1 94 ? -12.555 -7.334 -4.398 1.00 96.81 94 MET A C 1
ATOM 740 O O . MET A 1 94 ? -12.453 -7.803 -5.527 1.00 96.81 94 MET A O 1
ATOM 744 N N . ARG A 1 95 ? -12.212 -6.070 -4.132 1.00 95.75 95 ARG A N 1
ATOM 745 C CA . ARG A 1 95 ? -11.737 -5.150 -5.169 1.00 95.75 95 ARG A CA 1
ATOM 746 C C . ARG A 1 95 ? -10.422 -5.614 -5.796 1.00 95.75 95 ARG A C 1
ATOM 748 O O . ARG A 1 95 ? -10.263 -5.523 -7.012 1.00 95.75 95 ARG A O 1
ATOM 755 N N . PHE A 1 96 ? -9.488 -6.129 -4.993 1.00 96.25 96 PHE A N 1
ATOM 756 C CA . PHE A 1 96 ? -8.263 -6.750 -5.502 1.00 96.25 96 PHE A CA 1
ATOM 757 C C . PHE A 1 96 ? -8.581 -7.945 -6.409 1.00 96.25 96 PHE A C 1
ATOM 759 O O . PHE A 1 96 ? -8.051 -8.044 -7.516 1.00 96.25 96 PHE A O 1
ATOM 766 N N . GLU A 1 97 ? -9.477 -8.827 -5.972 1.00 96.50 97 GLU A N 1
ATOM 767 C CA . GLU A 1 97 ? -9.898 -9.999 -6.741 1.00 96.50 97 GLU A CA 1
ATOM 768 C C . GLU A 1 97 ? -10.551 -9.617 -8.073 1.00 96.50 97 GLU A C 1
ATOM 770 O O . GLU A 1 97 ? -10.237 -10.225 -9.095 1.00 96.50 97 GLU A O 1
ATOM 775 N N . GLU A 1 98 ? -11.381 -8.574 -8.104 1.00 95.62 98 GLU A N 1
ATOM 776 C CA . GLU A 1 98 ? -11.979 -8.045 -9.336 1.00 95.62 98 GLU A CA 1
ATOM 777 C C . GLU A 1 98 ? -10.923 -7.526 -10.327 1.00 95.62 98 GLU A C 1
ATOM 779 O O . GLU A 1 98 ? -11.067 -7.707 -11.537 1.00 95.62 98 GLU A O 1
ATOM 784 N N . MET A 1 99 ? -9.845 -6.907 -9.834 1.00 92.81 99 MET A N 1
ATOM 785 C CA . MET A 1 99 ? -8.772 -6.368 -10.681 1.00 92.81 99 MET A CA 1
ATOM 786 C C . MET A 1 99 ? -7.779 -7.434 -11.158 1.00 92.81 99 MET A C 1
ATOM 788 O O . MET A 1 99 ? -7.247 -7.321 -12.264 1.00 92.81 99 MET A O 1
ATOM 792 N N . HIS A 1 100 ? -7.507 -8.451 -10.337 1.00 92.31 100 HIS A N 1
ATOM 793 C CA . HIS A 1 100 ? -6.413 -9.402 -10.564 1.00 92.31 100 HIS A CA 1
ATOM 794 C C . HIS A 1 100 ? -6.869 -10.845 -10.829 1.00 92.31 100 HIS A C 1
ATOM 796 O O . HIS A 1 100 ? -6.043 -11.682 -11.200 1.00 92.31 100 HIS A O 1
ATOM 802 N N . GLY A 1 101 ? -8.156 -11.155 -10.651 1.00 95.00 101 GLY A N 1
ATOM 803 C CA . GLY A 1 101 ? -8.740 -12.483 -10.868 1.00 95.00 101 GLY A CA 1
ATOM 804 C C . GLY A 1 101 ? -8.292 -13.551 -9.866 1.00 95.00 101 GLY A C 1
ATOM 805 O O . GLY A 1 101 ? -8.455 -14.742 -10.129 1.00 95.00 101 GLY A O 1
ATOM 806 N N . LYS A 1 102 ? -7.678 -13.150 -8.747 1.00 94.44 102 LYS A N 1
ATOM 807 C CA . LYS A 1 102 ? -7.165 -14.035 -7.692 1.00 94.44 102 LYS A CA 1
ATOM 808 C C . LYS A 1 102 ? -7.147 -13.316 -6.347 1.00 94.44 102 LYS A C 1
ATOM 810 O O . LYS A 1 102 ? -7.012 -12.095 -6.318 1.00 94.44 102 LYS A O 1
ATOM 815 N N . SER A 1 103 ? -7.190 -14.076 -5.256 1.00 95.06 103 SER A N 1
ATOM 816 C CA . SER A 1 103 ? -7.013 -13.535 -3.906 1.00 95.06 103 SER A CA 1
ATOM 817 C C . SER A 1 103 ? -5.580 -13.026 -3.686 1.00 95.06 103 SER A C 1
ATOM 819 O O . SER A 1 103 ? -4.634 -13.585 -4.261 1.00 95.06 103 SER A O 1
ATOM 821 N N . PRO A 1 104 ? -5.391 -11.990 -2.851 1.00 96.88 104 PRO A N 1
ATOM 822 C CA . PRO A 1 104 ? -4.065 -11.495 -2.511 1.00 96.88 104 PRO A CA 1
ATOM 823 C C . PRO A 1 104 ? -3.304 -12.508 -1.656 1.00 96.88 104 PRO A C 1
ATOM 825 O O . PRO A 1 104 ? -3.879 -13.234 -0.841 1.00 96.88 104 PRO A O 1
ATOM 828 N N . THR A 1 105 ? -1.987 -12.548 -1.826 1.00 96.56 105 THR A N 1
ATOM 829 C CA . THR A 1 105 ? -1.109 -13.316 -0.940 1.00 96.56 105 THR A CA 1
ATOM 830 C C . THR A 1 105 ? -0.965 -12.608 0.400 1.00 96.56 105 THR A C 1
ATOM 832 O O . THR A 1 105 ? -1.065 -11.384 0.471 1.00 96.56 105 THR A O 1
ATOM 835 N N . SER A 1 106 ? -0.687 -13.362 1.461 1.00 96.06 106 SER A N 1
ATOM 836 C CA . SER A 1 106 ? -0.462 -12.801 2.790 1.00 96.06 106 SER A CA 1
ATOM 837 C C . SER A 1 106 ? 0.721 -13.442 3.504 1.00 96.06 106 SER A C 1
ATOM 839 O O . SER A 1 106 ? 1.135 -14.558 3.181 1.00 96.06 106 SER A O 1
ATOM 841 N N . TYR A 1 107 ? 1.276 -12.716 4.471 1.00 94.44 107 TYR A N 1
ATOM 842 C CA . TYR A 1 107 ? 2.388 -13.172 5.297 1.00 94.44 107 TYR A CA 1
ATOM 843 C C . TYR A 1 107 ? 2.335 -12.556 6.696 1.00 94.44 107 TYR A C 1
ATOM 845 O O . TYR A 1 107 ? 1.849 -11.442 6.902 1.00 94.44 107 TYR A O 1
ATOM 853 N N . GLU A 1 108 ? 2.848 -13.295 7.677 1.00 92.75 108 GLU A N 1
ATOM 854 C CA . GLU A 1 108 ? 3.002 -12.791 9.037 1.00 92.75 108 GLU A CA 1
ATOM 855 C C . GLU A 1 108 ? 4.287 -11.975 9.165 1.00 92.75 108 GLU A C 1
ATOM 857 O O . GLU A 1 108 ? 5.356 -12.389 8.713 1.00 92.75 108 GLU A O 1
ATOM 862 N N . SER A 1 109 ? 4.202 -10.840 9.853 1.00 84.81 109 SER A N 1
ATOM 863 C CA . SER A 1 109 ? 5.347 -9.975 10.107 1.00 84.81 109 SER A CA 1
ATOM 864 C C . SER A 1 109 ? 5.444 -9.556 11.573 1.00 84.81 109 SER A C 1
ATOM 866 O O . SER A 1 109 ? 4.461 -9.526 12.321 1.00 84.81 109 SER A O 1
ATOM 868 N N . ARG A 1 110 ? 6.675 -9.241 11.991 1.00 78.56 110 ARG A N 1
ATOM 869 C CA . ARG A 1 110 ? 6.998 -8.621 13.289 1.00 78.56 110 ARG A CA 1
ATOM 870 C C . ARG A 1 110 ? 7.200 -7.106 13.185 1.00 78.56 110 ARG A C 1
ATOM 872 O O . ARG A 1 110 ? 7.559 -6.500 14.182 1.00 78.56 110 ARG A O 1
ATOM 879 N N . LEU A 1 111 ? 7.019 -6.527 11.997 1.00 65.62 111 LEU A N 1
ATOM 880 C CA . LEU A 1 111 ? 7.251 -5.105 11.713 1.00 65.62 111 LEU A CA 1
ATOM 881 C C . LEU A 1 111 ? 6.181 -4.165 12.302 1.00 65.62 111 LEU A C 1
ATOM 883 O O . LEU A 1 111 ? 6.292 -2.956 12.134 1.00 65.62 111 LEU A O 1
ATOM 887 N N . SER A 1 112 ? 5.161 -4.715 12.969 1.00 56.34 112 SER A N 1
ATOM 888 C CA . SER A 1 112 ? 4.070 -3.962 13.597 1.00 56.34 112 SER A CA 1
ATOM 889 C C . SER A 1 112 ? 4.500 -3.223 14.851 1.00 56.34 112 SER A C 1
ATOM 891 O O . SER A 1 112 ? 4.990 -3.928 15.766 1.00 56.34 112 SER A O 1
#

Radius of gyration: 13.77 Å; chains: 1; bounding box: 35×26×34 Å

Secondary structure (DSSP, 8-state):
-EEEEEEEEEEEEEGGGTTEEEEEEEEEE-SS-S--EEEEE-SGGG-EEEEE-TTGGGSGGGHHHHHHHT-GGGHHHHHHHHTTPPP-HHHHHHHHHHHHSSPPPEEEES--